Protein AF-A0A9J6RK80-F1 (afdb_monomer)

pLDDT: mean 86.05, std 10.26, range [53.22, 96.31]

Foldseek 3Di:
DEPVPDDPPDDPVCNVVVVVVVVVCVVQLHCPPYPPDDWQRWRQDPVVRAIWTDRVPDTHHPDPDDPDPDVDPPQVPPPVNDDPVCVVDPVNPPDDDDPVNDDDDDPVVCPDDDDDPVVDDDDDPVNCPDDDDDPVVDPCVVVVVVVVVVVQVVCVVVQQHADPNDTDRDPPDD

Structure (mmCIF, N/CA/C/O backbone):
data_AF-A0A9J6RK80-F1
#
_entry.id   AF-A0A9J6RK80-F1
#
loop_
_atom_site.group_PDB
_atom_site.id
_atom_site.type_symbol
_atom_site.label_atom_id
_atom_site.label_alt_id
_atom_site.label_comp_id
_atom_site.label_asym_id
_atom_site.label_entity_id
_atom_site.label_seq_id
_atom_site.pdbx_PDB_ins_code
_atom_site.Cartn_x
_atom_site.Cartn_y
_atom_site.Cartn_z
_atom_site.occupancy
_atom_site.B_iso_or_equiv
_atom_site.auth_seq_id
_atom_site.auth_comp_id
_atom_site.auth_asym_id
_atom_site.auth_atom_id
_atom_site.pdbx_PDB_model_num
ATOM 1 N N . MET A 1 1 ? -19.151 -5.299 53.764 1.00 88.56 1 MET A N 1
ATOM 2 C CA . MET 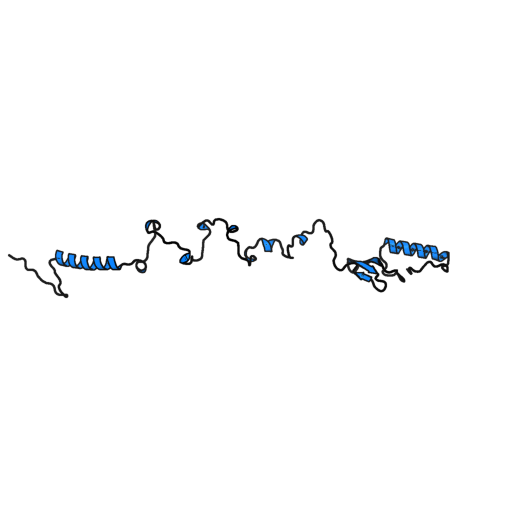A 1 1 ? -20.286 -5.492 54.694 1.00 88.56 1 MET A CA 1
ATOM 3 C C . MET A 1 1 ? -21.155 -6.653 54.228 1.00 88.56 1 MET A C 1
ATOM 5 O O . MET A 1 1 ? -21.031 -7.069 53.084 1.00 88.56 1 MET A O 1
ATOM 9 N N . ASP A 1 2 ? -22.006 -7.191 55.101 1.00 91.56 2 ASP A N 1
ATOM 10 C CA . ASP A 1 2 ? -22.959 -8.249 54.746 1.00 91.56 2 ASP A CA 1
ATOM 11 C C . ASP A 1 2 ? -24.222 -7.650 54.113 1.00 91.56 2 ASP A C 1
ATOM 13 O O . ASP A 1 2 ? -24.960 -6.917 54.770 1.00 91.56 2 ASP A O 1
ATOM 17 N N . TRP A 1 3 ? -24.476 -7.972 52.843 1.00 93.50 3 TRP A N 1
ATOM 18 C CA . TRP A 1 3 ? -25.601 -7.444 52.063 1.00 93.50 3 TRP A CA 1
ATOM 19 C C . TRP A 1 3 ? -26.962 -8.079 52.374 1.00 93.50 3 TRP A C 1
ATOM 21 O O . TRP A 1 3 ? -27.978 -7.631 51.842 1.00 93.50 3 TRP A O 1
ATOM 31 N N . SER A 1 4 ? -27.014 -9.059 53.283 1.00 92.56 4 SER A N 1
ATOM 32 C CA . SER A 1 4 ? -28.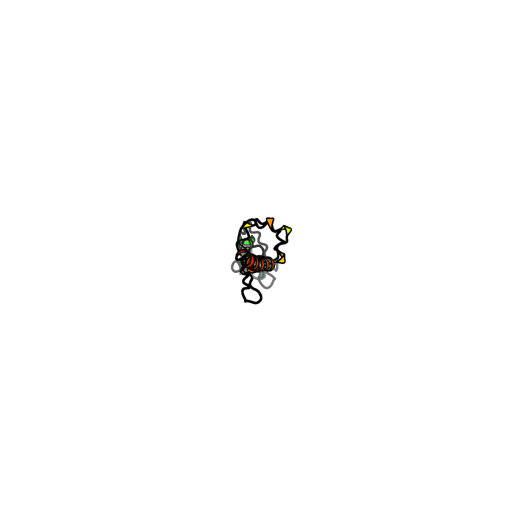265 -9.559 53.873 1.00 92.56 4 SER A CA 1
ATOM 33 C C . SER A 1 4 ? -28.760 -8.714 55.055 1.00 92.56 4 SER A C 1
ATOM 35 O O . SER A 1 4 ? -29.892 -8.883 55.517 1.00 92.56 4 SER A O 1
ATOM 37 N N . LEU A 1 5 ? -27.922 -7.792 55.542 1.00 92.50 5 LEU A N 1
ATOM 38 C CA . LEU A 1 5 ? -28.227 -6.885 56.640 1.00 92.50 5 LEU A CA 1
ATOM 39 C C . LEU A 1 5 ? -28.529 -5.461 56.134 1.00 92.50 5 LEU A C 1
ATOM 41 O O . LEU A 1 5 ? -28.017 -5.038 55.095 1.00 92.50 5 LEU A O 1
ATOM 45 N N . PRO A 1 6 ? -29.320 -4.675 56.887 1.00 92.44 6 PRO A N 1
ATOM 46 C CA . PRO A 1 6 ? -30.006 -5.037 58.131 1.00 92.44 6 PRO A CA 1
ATOM 47 C C . PRO A 1 6 ? -31.225 -5.954 57.914 1.00 92.44 6 PRO A C 1
ATOM 49 O O . PRO A 1 6 ? -31.967 -5.811 56.947 1.00 92.44 6 PRO A O 1
ATOM 52 N N . SER A 1 7 ? -31.456 -6.863 58.862 1.00 88.94 7 SER A N 1
ATOM 53 C CA . SER A 1 7 ? -32.623 -7.758 58.942 1.00 88.94 7 SER A CA 1
ATOM 54 C C . SER A 1 7 ? -33.648 -7.283 59.986 1.00 88.94 7 SER A C 1
ATOM 56 O O . SER A 1 7 ? -33.355 -6.410 60.804 1.00 88.94 7 SER A O 1
ATOM 58 N N . LEU A 1 8 ? -34.828 -7.919 60.040 1.00 88.25 8 LEU A N 1
ATOM 59 C CA . LEU A 1 8 ? -35.857 -7.646 61.064 1.00 88.25 8 LEU A CA 1
ATOM 60 C C . LEU A 1 8 ? -35.380 -7.888 62.509 1.00 88.25 8 LEU A C 1
ATOM 62 O O . LEU A 1 8 ? -35.988 -7.379 63.445 1.00 88.25 8 LEU A O 1
ATOM 66 N N . SER A 1 9 ? -34.302 -8.654 62.698 1.00 88.94 9 SER A N 1
ATOM 67 C CA . SER A 1 9 ? -33.688 -8.917 64.005 1.00 88.94 9 SER A CA 1
ATOM 68 C C . SER A 1 9 ? -32.483 -8.017 64.303 1.00 88.94 9 SER A C 1
ATOM 70 O O . SER A 1 9 ? -31.858 -8.162 65.352 1.00 88.94 9 SER A O 1
ATOM 72 N N . SER A 1 10 ? -32.108 -7.117 63.389 1.00 87.81 10 SER A N 1
ATOM 73 C CA . SER A 1 10 ? -30.980 -6.208 63.597 1.00 87.81 10 SER A CA 1
ATOM 74 C C . SER A 1 10 ? -31.327 -5.162 64.651 1.00 87.81 10 SER A C 1
ATOM 76 O O . SER A 1 10 ? -32.342 -4.475 64.549 1.00 87.81 10 SER A O 1
ATOM 78 N N . ALA A 1 11 ? -30.469 -5.015 65.662 1.00 89.12 11 ALA A N 1
ATOM 79 C CA . ALA A 1 11 ? -30.638 -3.976 66.669 1.00 89.12 11 ALA A CA 1
ATOM 80 C C . ALA A 1 11 ? -30.671 -2.592 66.003 1.00 89.12 11 ALA A C 1
ATOM 82 O O . ALA A 1 11 ? -29.837 -2.293 65.146 1.00 89.12 11 ALA A O 1
ATOM 83 N N . TYR A 1 12 ? -31.592 -1.727 66.435 1.00 83.19 12 TYR A N 1
ATOM 84 C CA . TYR A 1 12 ? -31.736 -0.376 65.880 1.00 83.19 12 TYR A CA 1
ATOM 85 C C . TYR A 1 12 ? -30.421 0.423 65.920 1.00 83.19 12 TYR A C 1
ATOM 87 O O . TYR A 1 12 ? -30.097 1.129 64.968 1.00 83.19 12 TYR A O 1
ATOM 95 N N . ALA A 1 13 ? -29.623 0.245 66.980 1.00 80.94 13 ALA A N 1
ATOM 96 C CA . ALA A 1 13 ? -28.305 0.865 67.117 1.00 80.94 13 ALA A CA 1
ATOM 97 C C . ALA A 1 13 ? -27.341 0.501 65.969 1.00 80.94 13 ALA A C 1
ATOM 99 O O . ALA A 1 13 ? -26.581 1.353 65.527 1.00 80.94 13 ALA A O 1
ATOM 100 N N . ASN A 1 14 ? -27.431 -0.721 65.435 1.00 87.56 14 ASN A N 1
ATOM 101 C CA . ASN A 1 14 ? -26.566 -1.203 64.356 1.00 87.56 14 ASN A CA 1
ATOM 102 C C . ASN A 1 14 ? -27.131 -0.870 62.967 1.00 87.56 14 ASN A C 1
ATOM 104 O O . ASN A 1 14 ? -26.382 -0.830 61.995 1.00 87.56 14 ASN A O 1
ATOM 108 N N . PHE A 1 15 ? -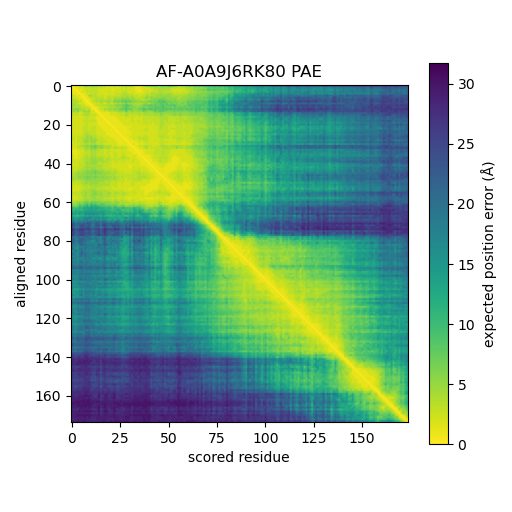28.444 -0.630 62.849 1.00 88.88 15 PHE A N 1
ATOM 109 C CA . PHE A 1 15 ? -29.105 -0.347 61.569 1.00 88.88 15 PHE A CA 1
ATOM 110 C C . PHE A 1 15 ? -28.473 0.851 60.852 1.00 88.88 15 PHE A C 1
ATOM 112 O O . PHE A 1 15 ? -28.219 0.795 59.650 1.00 88.88 15 PHE A O 1
ATOM 119 N N . LYS A 1 16 ? -28.191 1.926 61.599 1.00 88.19 16 LYS A N 1
ATOM 120 C CA . LYS A 1 16 ? -27.582 3.144 61.055 1.00 88.19 16 LYS A CA 1
ATOM 121 C C . LYS A 1 16 ? -26.189 2.874 60.486 1.00 88.19 16 LYS A C 1
ATOM 123 O O . LYS A 1 16 ? -25.894 3.317 59.378 1.00 88.19 16 LYS A O 1
ATOM 128 N N . ASP A 1 17 ? -25.364 2.137 61.221 1.00 91.62 17 ASP A N 1
ATOM 129 C CA . ASP A 1 17 ? -23.987 1.842 60.821 1.00 91.62 17 ASP A CA 1
ATOM 130 C C . ASP A 1 17 ? -23.945 0.886 59.621 1.00 91.62 17 ASP A C 1
ATOM 132 O O . ASP A 1 17 ? -23.160 1.081 58.691 1.00 91.62 17 ASP A O 1
ATOM 136 N N . LEU A 1 18 ? -24.850 -0.098 59.588 1.00 93.06 18 LEU A N 1
ATOM 137 C CA . LEU A 1 18 ? -25.026 -1.010 58.454 1.00 93.06 18 LEU A CA 1
ATOM 138 C C . LEU A 1 18 ? -25.452 -0.260 57.188 1.00 93.06 18 LEU A C 1
ATOM 140 O O . LEU A 1 18 ? -24.856 -0.448 56.130 1.00 93.06 18 LEU A O 1
ATOM 144 N N . PHE A 1 19 ? -26.442 0.631 57.297 1.00 91.12 19 PHE A N 1
ATOM 145 C CA . PHE A 1 19 ? -26.890 1.438 56.162 1.00 91.12 19 PHE A CA 1
ATOM 146 C C . PHE A 1 19 ? -25.772 2.359 55.662 1.00 91.12 19 PHE A C 1
ATOM 148 O O . PHE A 1 19 ? -25.503 2.411 54.464 1.00 91.12 19 PHE A O 1
ATOM 155 N N . LYS A 1 20 ? -25.054 3.016 56.582 1.00 91.69 20 LYS A N 1
ATOM 156 C CA . LYS A 1 20 ? -23.925 3.880 56.233 1.00 91.69 20 LYS A CA 1
ATOM 157 C C . LYS A 1 20 ? -22.807 3.116 55.519 1.00 91.69 20 LYS A C 1
ATOM 159 O O . LYS A 1 20 ? -22.280 3.609 54.526 1.00 91.69 20 LYS A O 1
ATOM 164 N N . SER A 1 21 ? -22.480 1.912 55.986 1.00 92.00 21 SER A N 1
ATOM 165 C CA . SER A 1 21 ? -21.480 1.047 55.346 1.00 92.00 21 SER A CA 1
ATOM 166 C C . SER A 1 21 ? -21.892 0.671 53.921 1.00 92.00 21 SER A C 1
ATOM 168 O O . SER A 1 21 ? -21.064 0.702 53.011 1.00 92.00 21 SER A O 1
ATOM 170 N N . ARG A 1 22 ? -23.181 0.375 53.708 1.00 92.81 22 ARG A N 1
ATOM 171 C CA . ARG A 1 22 ? -23.724 0.052 52.383 1.00 92.81 22 ARG A CA 1
ATOM 172 C C . ARG A 1 22 ? -23.588 1.216 51.411 1.00 92.81 22 ARG A C 1
ATOM 174 O O . ARG A 1 22 ? -23.138 1.027 50.284 1.00 92.81 22 ARG A O 1
ATOM 181 N N . ASP A 1 23 ? -23.948 2.415 51.861 1.00 94.56 23 ASP A N 1
ATOM 182 C CA . ASP A 1 23 ? -23.835 3.633 51.058 1.00 94.56 23 ASP A CA 1
ATOM 183 C C . ASP A 1 23 ? -22.376 3.925 50.679 1.00 94.56 23 ASP A C 1
ATOM 185 O O . ASP A 1 23 ? -22.094 4.387 49.573 1.00 94.56 23 ASP A O 1
ATOM 189 N N . GLU A 1 24 ? -21.430 3.637 51.576 1.00 94.12 24 GLU A N 1
ATOM 190 C CA . GLU A 1 24 ? -20.002 3.795 51.298 1.00 94.12 24 GLU A CA 1
ATOM 191 C C . GLU A 1 24 ? -19.480 2.8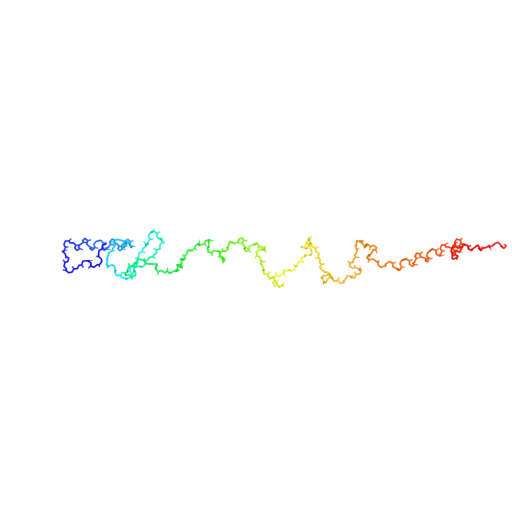10 50.247 1.00 94.12 24 GLU A C 1
ATOM 193 O O . GLU A 1 24 ? -18.682 3.213 49.398 1.00 94.12 24 GLU A O 1
ATOM 198 N N . GLU A 1 25 ? -19.909 1.546 50.275 1.00 94.31 25 GLU A N 1
ATOM 199 C CA . GLU A 1 25 ? -19.538 0.553 49.254 1.00 94.31 25 GLU A CA 1
ATOM 200 C C . GLU A 1 25 ? -20.127 0.909 47.886 1.00 94.31 25 GLU A C 1
ATOM 202 O O . GLU A 1 25 ? -19.403 0.923 46.889 1.00 94.31 25 GLU A O 1
ATOM 207 N N . LEU A 1 26 ? -21.408 1.297 47.848 1.00 92.69 26 LEU A N 1
ATOM 208 C CA . LEU A 1 26 ? -22.074 1.770 46.631 1.00 92.69 26 LEU A CA 1
ATOM 209 C C . LEU A 1 26 ? -21.373 2.992 46.037 1.00 92.69 26 LEU A C 1
ATOM 211 O O . LEU A 1 26 ? -21.105 3.026 44.839 1.00 92.69 26 LEU A O 1
ATOM 215 N N . GLY A 1 27 ? -21.039 3.981 46.871 1.00 93.50 27 GLY A N 1
ATOM 216 C CA . GLY A 1 27 ? -20.363 5.199 46.426 1.00 93.50 27 GLY A CA 1
ATOM 217 C C . GLY A 1 27 ? -18.950 4.948 45.896 1.00 93.50 27 GLY A C 1
ATOM 218 O O . GLY A 1 27 ? -18.493 5.657 45.001 1.00 93.50 27 GLY A O 1
ATOM 219 N N . LYS A 1 28 ? -18.255 3.933 46.421 1.00 91.56 28 LYS A N 1
ATOM 220 C CA . LYS A 1 28 ? -16.933 3.518 45.928 1.00 91.56 28 LYS A CA 1
ATOM 221 C C . LYS A 1 28 ? -17.018 2.612 44.699 1.00 91.56 28 LYS A C 1
ATOM 223 O O . LYS A 1 28 ? -16.012 2.498 44.000 1.00 91.56 28 LYS A O 1
ATOM 228 N N . MET A 1 29 ? -18.174 1.981 44.461 1.00 93.69 29 MET A N 1
ATOM 229 C CA . MET A 1 29 ? -18.337 0.853 43.536 1.00 93.69 29 MET A CA 1
ATOM 230 C C . MET A 1 29 ? -17.248 -0.211 43.759 1.00 93.69 29 MET A C 1
ATOM 232 O O . MET A 1 29 ? -16.616 -0.694 42.817 1.00 93.69 29 MET A O 1
ATOM 236 N N . ASP A 1 30 ? -16.983 -0.504 45.034 1.00 92.12 30 ASP A N 1
ATOM 237 C CA . ASP A 1 30 ? -15.949 -1.429 45.495 1.00 92.12 30 ASP A CA 1
ATOM 238 C C . ASP A 1 30 ? -16.551 -2.330 46.570 1.00 92.12 30 ASP A C 1
ATOM 240 O O . ASP A 1 30 ? -16.847 -1.887 47.682 1.00 92.12 30 ASP A O 1
ATOM 244 N N . PHE A 1 31 ? -16.738 -3.595 46.209 1.00 94.38 31 PHE A N 1
ATOM 245 C CA . PHE A 1 31 ? -17.395 -4.600 47.036 1.00 94.38 31 PHE A CA 1
ATOM 246 C C . PHE A 1 31 ? -16.416 -5.720 47.423 1.00 94.38 31 PHE A C 1
ATOM 248 O O . PHE A 1 31 ? -16.830 -6.810 47.808 1.00 94.38 31 PHE A O 1
ATOM 255 N N . THR A 1 32 ? -15.103 -5.461 47.360 1.00 86.75 32 THR A N 1
ATOM 256 C CA . THR A 1 32 ? -14.046 -6.462 47.600 1.00 86.75 32 THR A CA 1
ATOM 257 C C . THR A 1 32 ? -14.145 -7.130 48.982 1.00 86.75 32 THR A C 1
ATOM 259 O O . THR A 1 32 ? -13.783 -8.293 49.137 1.00 86.75 32 THR A O 1
ATOM 262 N N . GLY A 1 33 ? -14.640 -6.410 49.995 1.00 86.88 33 GLY A N 1
ATOM 263 C CA . GLY A 1 33 ? -14.853 -6.915 51.361 1.00 86.88 33 GLY A CA 1
ATOM 264 C C . GLY A 1 33 ? -16.317 -7.203 51.711 1.00 86.88 33 GLY A C 1
ATOM 265 O O . GLY A 1 33 ? -16.660 -7.306 52.893 1.00 86.88 33 GLY A O 1
ATOM 266 N N . ALA A 1 34 ? -17.205 -7.245 50.720 1.00 93.06 34 ALA A N 1
ATOM 267 C CA . ALA A 1 34 ? -18.619 -7.512 50.928 1.00 93.06 34 ALA A CA 1
ATOM 268 C C . ALA A 1 34 ? -18.925 -9.016 50.905 1.00 93.06 34 ALA A C 1
ATOM 270 O O . ALA A 1 34 ? -18.268 -9.799 50.222 1.00 93.06 34 ALA A O 1
ATOM 271 N N . THR A 1 35 ? -19.938 -9.422 51.666 1.00 94.38 35 THR A N 1
ATOM 272 C CA . THR A 1 35 ? -20.437 -10.801 51.724 1.00 94.38 35 THR A CA 1
ATOM 273 C C . THR A 1 35 ? -21.924 -10.827 51.396 1.00 94.38 35 THR A C 1
ATOM 275 O O . THR A 1 35 ? -22.608 -9.809 51.512 1.00 94.38 35 THR A O 1
ATOM 278 N N . ASN A 1 36 ? -22.430 -11.994 50.981 1.00 94.38 36 ASN A N 1
ATOM 279 C CA . ASN A 1 36 ? -23.837 -12.196 50.608 1.00 94.38 36 ASN A CA 1
ATOM 280 C C . ASN A 1 36 ? -24.333 -11.229 49.516 1.00 94.38 36 ASN A C 1
ATOM 282 O O . ASN A 1 36 ? -25.491 -10.815 49.514 1.00 94.38 36 ASN A O 1
ATOM 286 N N . LEU A 1 37 ? -23.443 -10.866 48.589 1.00 95.25 37 LEU A N 1
ATOM 287 C CA . LEU A 1 37 ? -23.766 -10.043 47.429 1.00 95.25 37 LEU A CA 1
ATOM 288 C C . LEU A 1 37 ? -24.739 -10.789 46.501 1.00 95.25 37 LEU A C 1
ATOM 290 O O . LEU A 1 37 ? -24.451 -11.926 46.104 1.00 95.25 37 LEU A O 1
ATOM 294 N N . PRO A 1 38 ? -25.856 -10.162 46.103 1.00 94.44 38 PRO A N 1
ATOM 295 C CA . PRO A 1 38 ? -26.661 -10.646 44.988 1.00 94.44 38 PRO A CA 1
ATOM 296 C C . PRO A 1 38 ? -25.837 -10.704 43.694 1.00 94.44 38 PRO A C 1
ATOM 298 O O . PRO A 1 38 ? -24.959 -9.869 43.472 1.00 94.44 38 PRO A O 1
ATOM 301 N N . ALA A 1 39 ? -26.128 -11.671 42.822 1.00 94.94 39 ALA A N 1
ATOM 302 C CA . ALA A 1 39 ? -25.544 -11.702 41.480 1.00 94.94 39 ALA A CA 1
ATOM 303 C C . ALA A 1 39 ? -25.898 -10.421 40.696 1.00 94.94 39 ALA A C 1
ATOM 305 O O . ALA A 1 39 ? -26.972 -9.849 40.900 1.00 94.94 39 ALA A O 1
ATOM 306 N N . GLY A 1 40 ? -24.999 -9.974 39.816 1.00 93.69 40 GLY A N 1
ATOM 307 C CA . GLY A 1 40 ? -25.187 -8.766 39.001 1.00 93.69 40 GLY A CA 1
ATOM 308 C C . GLY A 1 40 ? -24.557 -7.493 39.558 1.00 93.69 40 GLY A C 1
ATOM 309 O O . GLY A 1 40 ? -24.643 -6.435 38.938 1.00 93.69 40 GLY A O 1
ATOM 310 N N . PHE A 1 41 ? -23.919 -7.558 40.726 1.00 94.62 41 PHE A N 1
ATOM 311 C CA . PHE A 1 41 ? -23.170 -6.417 41.246 1.00 94.62 41 PHE A CA 1
ATOM 312 C C . PHE A 1 41 ? -21.969 -6.130 40.354 1.00 94.62 41 PHE A C 1
ATOM 314 O O . PHE A 1 41 ? -21.253 -7.051 39.981 1.00 94.62 41 PHE A O 1
ATOM 321 N N . ILE A 1 42 ? -21.733 -4.854 40.050 1.00 94.75 42 ILE A N 1
ATOM 322 C CA . ILE A 1 42 ? -20.624 -4.413 39.202 1.00 94.75 42 ILE A CA 1
ATOM 323 C C . ILE A 1 42 ? -19.639 -3.615 40.048 1.00 94.75 42 ILE A C 1
ATOM 325 O O . ILE A 1 42 ? -20.032 -2.656 40.712 1.00 94.75 42 ILE A O 1
ATOM 329 N N . GLN A 1 43 ? -18.357 -3.967 39.983 1.00 94.94 43 GLN A N 1
ATOM 330 C CA . GLN A 1 43 ? -17.282 -3.222 40.639 1.00 94.94 43 GLN A CA 1
ATOM 331 C C . GLN A 1 43 ? -16.192 -2.822 39.653 1.00 94.94 43 GLN A C 1
ATOM 333 O O . GLN A 1 43 ? -15.959 -3.503 38.652 1.00 94.94 43 GLN A O 1
ATOM 338 N N . TYR A 1 44 ? -15.470 -1.745 39.962 1.00 91.75 44 TYR A N 1
ATOM 339 C CA . TYR A 1 44 ? -14.222 -1.460 39.263 1.00 91.75 44 TYR A CA 1
ATOM 340 C C . TYR A 1 44 ? -13.069 -2.172 39.966 1.00 91.75 44 TYR A C 1
ATOM 342 O O . TYR A 1 44 ? -12.607 -1.745 41.028 1.00 91.75 44 TYR A O 1
ATOM 350 N N . ASN A 1 45 ? -12.552 -3.238 39.357 1.00 90.00 45 ASN A N 1
ATOM 351 C CA . ASN A 1 45 ? -11.373 -3.911 39.872 1.00 90.00 45 ASN A CA 1
ATOM 352 C C . ASN A 1 45 ? -10.127 -3.067 39.578 1.00 90.00 45 ASN A C 1
ATOM 354 O O . ASN A 1 45 ? -9.614 -3.018 38.456 1.00 90.00 45 ASN A O 1
ATOM 358 N N . ARG A 1 46 ? -9.602 -2.411 40.617 1.00 87.12 46 ARG A N 1
ATOM 359 C CA . ARG A 1 46 ? -8.410 -1.554 40.516 1.00 87.12 46 ARG A CA 1
ATOM 360 C C . ARG A 1 46 ? -7.124 -2.320 40.219 1.00 87.12 46 ARG A C 1
ATOM 362 O O . ARG A 1 46 ? -6.174 -1.683 39.764 1.00 87.12 46 ARG A O 1
ATOM 369 N N . THR A 1 47 ? -7.074 -3.622 40.474 1.00 87.62 47 THR A N 1
ATOM 370 C CA . THR A 1 47 ? -5.923 -4.475 40.153 1.00 87.62 47 THR A CA 1
ATOM 371 C C . THR A 1 47 ? -5.928 -4.812 38.667 1.00 87.62 47 THR A C 1
ATOM 373 O O . THR A 1 47 ? -4.958 -4.528 37.973 1.00 87.62 47 THR A O 1
ATOM 376 N N . ASN A 1 48 ? -7.059 -5.306 38.162 1.00 84.81 48 ASN A N 1
ATOM 377 C CA . ASN A 1 48 ? -7.221 -5.738 36.771 1.00 84.81 48 ASN A CA 1
ATOM 378 C C . ASN A 1 48 ? -7.569 -4.590 35.806 1.00 84.81 48 ASN A C 1
ATOM 380 O O . ASN A 1 48 ? -7.648 -4.800 34.600 1.00 84.81 48 ASN A O 1
ATOM 384 N N . LYS A 1 49 ? -7.780 -3.375 36.334 1.00 86.44 49 LYS A N 1
ATOM 385 C CA . LYS A 1 49 ? -8.130 -2.149 35.591 1.00 86.44 49 LYS A CA 1
ATOM 386 C C . LYS A 1 49 ? -9.364 -2.302 34.702 1.00 86.44 49 LYS A C 1
ATOM 388 O O . LYS A 1 49 ? -9.455 -1.671 33.651 1.00 86.44 49 LYS A O 1
ATOM 393 N N . ARG A 1 50 ? -10.331 -3.098 35.151 1.00 87.88 50 ARG A N 1
ATOM 394 C CA . ARG A 1 50 ? -11.545 -3.425 34.400 1.00 87.88 50 ARG A CA 1
ATOM 395 C C . ARG A 1 50 ? -12.767 -3.426 35.304 1.00 87.88 50 ARG A C 1
ATOM 397 O O . ARG A 1 50 ? -12.652 -3.576 36.520 1.00 87.88 50 ARG A O 1
ATOM 404 N N . TRP A 1 51 ? -13.926 -3.282 34.683 1.00 91.44 51 TRP A N 1
ATOM 405 C CA . TRP A 1 51 ? -15.194 -3.566 35.335 1.00 91.44 51 TRP A CA 1
ATOM 406 C C . TRP A 1 51 ? -15.395 -5.083 35.419 1.00 91.44 51 TRP A C 1
ATOM 408 O O . TRP A 1 51 ? -15.096 -5.805 34.467 1.00 91.44 51 TRP A O 1
ATOM 418 N N . GLU A 1 52 ? -15.862 -5.551 36.570 1.00 93.19 52 GLU A N 1
ATOM 419 C CA . GLU A 1 52 ? -16.157 -6.958 36.849 1.00 93.19 52 GLU A CA 1
ATOM 420 C C . GLU A 1 52 ? -17.574 -7.090 37.395 1.00 93.19 52 GLU A C 1
ATOM 422 O O . GLU A 1 52 ? -18.064 -6.181 38.070 1.00 93.19 52 GLU A O 1
ATOM 427 N N . GLU A 1 53 ? -18.203 -8.231 37.132 1.00 94.38 53 GLU A N 1
ATOM 428 C CA . GLU A 1 53 ? -19.519 -8.592 37.648 1.00 94.38 53 GLU A CA 1
ATOM 429 C C . GLU A 1 53 ? -19.393 -9.719 38.677 1.00 94.38 53 GLU A C 1
ATOM 431 O O . GLU A 1 53 ? -18.653 -10.688 38.487 1.00 94.38 53 GLU A O 1
ATOM 436 N N . TRP A 1 54 ? -20.129 -9.613 39.778 1.00 96.06 54 TRP A N 1
ATOM 437 C CA . TRP A 1 54 ? -20.302 -10.709 40.717 1.00 96.06 54 TRP A CA 1
ATOM 438 C C . TRP A 1 54 ? -21.292 -11.717 40.137 1.00 96.06 54 TRP A C 1
ATOM 440 O O . TRP A 1 54 ? -22.495 -11.459 40.075 1.00 96.06 54 TRP A O 1
ATOM 450 N N . ASN A 1 55 ? -20.808 -12.902 39.771 1.00 93.69 55 ASN A N 1
ATOM 451 C CA . ASN A 1 55 ? -21.645 -13.954 39.185 1.00 93.69 55 ASN A CA 1
ATOM 452 C C . ASN A 1 55 ? -22.437 -14.776 40.227 1.00 93.69 55 ASN A C 1
ATOM 454 O O . ASN A 1 55 ? -23.049 -15.786 39.888 1.00 93.69 55 ASN A O 1
ATOM 458 N N . GLY A 1 56 ? -22.383 -14.386 41.505 1.00 94.31 56 GLY A N 1
ATOM 459 C CA . GLY A 1 56 ? -22.953 -15.126 42.637 1.00 94.31 56 GLY A CA 1
ATOM 460 C C . GLY A 1 56 ? -21.925 -15.923 43.448 1.00 94.31 56 GLY A C 1
ATOM 461 O O . GLY A 1 56 ? -22.192 -16.251 44.601 1.00 94.31 56 GLY A O 1
ATOM 462 N N . THR A 1 57 ? -20.748 -16.208 42.883 1.00 93.12 57 THR A N 1
ATOM 463 C CA . THR A 1 57 ? -19.689 -17.006 43.537 1.00 93.12 57 THR A CA 1
ATOM 464 C C . THR A 1 57 ? -18.299 -16.384 43.447 1.00 93.12 57 THR A C 1
ATOM 466 O O . THR A 1 57 ? -17.477 -16.594 44.338 1.00 93.12 57 THR A O 1
ATOM 469 N N . ALA A 1 58 ? -18.030 -15.619 42.392 1.00 93.88 58 ALA A N 1
ATOM 470 C CA . ALA A 1 58 ? -16.774 -14.928 42.168 1.00 93.88 58 ALA A CA 1
ATOM 471 C C . ALA A 1 58 ? -16.993 -13.668 41.320 1.00 93.88 58 ALA A C 1
ATOM 473 O O . ALA A 1 58 ? -17.988 -13.538 40.602 1.00 93.88 58 ALA A O 1
ATOM 474 N N . TRP A 1 59 ? -16.018 -12.764 41.377 1.00 94.62 59 TRP A N 1
ATOM 475 C CA . TRP A 1 59 ? -15.903 -11.662 40.430 1.00 94.62 59 TRP A CA 1
ATOM 476 C C . TRP A 1 59 ? -15.379 -12.192 39.097 1.00 94.62 59 TRP A C 1
ATOM 478 O O . TRP A 1 59 ? -14.316 -12.814 39.047 1.00 94.62 59 TRP A O 1
ATOM 488 N N . ALA A 1 60 ? -16.133 -11.956 38.030 1.00 92.81 60 ALA A N 1
ATOM 489 C CA . ALA A 1 60 ? -15.801 -12.340 36.666 1.00 92.81 60 ALA A CA 1
ATOM 490 C C . ALA A 1 60 ? -15.709 -11.101 35.765 1.00 92.81 60 ALA A C 1
ATOM 492 O O . ALA A 1 60 ? -16.162 -10.014 36.124 1.00 92.81 60 ALA A O 1
ATOM 493 N N . GLU A 1 61 ? -15.091 -11.253 34.596 1.00 91.44 61 GLU A N 1
ATOM 494 C CA . GLU A 1 61 ? -15.039 -10.187 33.592 1.00 91.44 61 GLU A CA 1
ATOM 495 C C . GLU A 1 61 ? -16.460 -9.824 33.149 1.00 91.44 61 GLU A C 1
ATOM 497 O O . GLU A 1 61 ? -17.242 -10.718 32.835 1.00 91.44 61 GLU A O 1
ATOM 502 N N . LEU A 1 62 ? -16.787 -8.524 33.151 1.00 89.25 62 LEU A N 1
ATOM 503 C CA . LEU A 1 62 ? -18.122 -8.040 32.773 1.00 89.25 62 LEU A CA 1
ATOM 504 C C . LEU A 1 62 ? -18.458 -8.398 31.317 1.00 89.25 62 LEU A C 1
ATOM 506 O O . LEU A 1 62 ? -19.592 -8.731 31.012 1.00 89.25 62 LEU A O 1
ATOM 510 N N . GLU A 1 63 ? -17.463 -8.332 30.431 1.00 81.50 63 GLU A N 1
ATOM 511 C CA . GLU A 1 63 ? -17.560 -8.720 29.025 1.00 81.50 63 GLU A CA 1
ATOM 512 C C . GLU A 1 63 ? -16.196 -9.234 28.544 1.00 81.50 63 GLU A C 1
ATOM 514 O O . GLU A 1 63 ? -15.153 -8.790 29.030 1.00 81.50 63 GLU A O 1
ATOM 519 N N . ALA A 1 64 ? -16.193 -10.139 27.561 1.00 73.25 64 ALA A N 1
ATOM 520 C CA . ALA A 1 64 ? -14.962 -10.688 26.977 1.00 73.25 64 ALA A CA 1
ATOM 521 C C . ALA A 1 64 ? -14.246 -9.701 26.029 1.00 73.25 64 ALA A C 1
ATOM 523 O O . ALA A 1 64 ? -13.054 -9.849 25.756 1.00 73.25 64 ALA A O 1
ATOM 524 N N . GLU A 1 65 ? -14.964 -8.693 25.521 1.00 73.25 65 GLU A N 1
ATOM 525 C CA . GLU A 1 65 ? -14.436 -7.694 24.593 1.00 73.25 65 GLU A CA 1
ATOM 526 C C . GLU A 1 65 ? -14.905 -6.286 24.978 1.00 73.25 65 GLU A C 1
ATOM 528 O O . GLU A 1 65 ? -16.098 -6.005 25.089 1.00 73.25 65 GLU A O 1
ATOM 533 N N . PHE A 1 66 ? -13.953 -5.369 25.163 1.00 70.81 66 PHE A N 1
ATOM 534 C CA . PHE A 1 66 ? -14.240 -3.982 25.521 1.00 70.81 66 PHE A CA 1
ATOM 535 C C . PHE A 1 66 ? -14.041 -3.064 24.314 1.00 70.81 66 PHE A C 1
ATOM 537 O O . PHE A 1 66 ? -12.920 -2.665 23.993 1.00 70.81 66 PHE A O 1
ATOM 544 N N . ALA A 1 67 ? -15.138 -2.648 23.681 1.00 61.69 67 ALA A N 1
ATOM 545 C CA . ALA A 1 67 ? -15.114 -1.588 22.676 1.00 61.69 67 ALA A CA 1
ATOM 546 C C . ALA A 1 67 ? -14.971 -0.205 23.346 1.00 61.69 67 ALA A C 1
ATOM 548 O O . ALA A 1 67 ? -15.928 0.568 23.448 1.00 61.6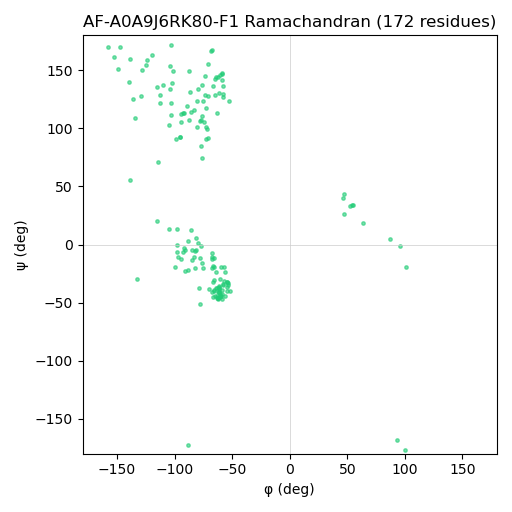9 67 ALA A O 1
ATOM 549 N N . ILE A 1 68 ? -13.771 0.124 23.834 1.00 70.94 68 ILE A N 1
ATOM 550 C CA . ILE A 1 68 ? -13.496 1.435 24.436 1.00 70.94 68 ILE A CA 1
ATOM 551 C C . ILE A 1 68 ? -13.341 2.465 23.317 1.00 70.94 68 ILE A C 1
ATOM 553 O O . ILE A 1 68 ? -12.327 2.513 22.619 1.00 70.94 68 ILE A O 1
ATOM 557 N N . LYS A 1 69 ? -14.341 3.334 23.160 1.00 62.72 69 LYS A N 1
ATOM 558 C CA . LYS A 1 69 ? -14.252 4.487 22.258 1.00 62.72 69 LYS A CA 1
ATOM 559 C C . LYS A 1 69 ? -13.279 5.518 22.834 1.00 62.72 69 LYS A C 1
ATOM 561 O O . LYS A 1 69 ? -13.670 6.391 23.602 1.00 62.72 69 LYS A O 1
ATOM 566 N N . VAL A 1 70 ? -12.006 5.424 22.460 1.00 69.12 70 VAL A N 1
ATOM 567 C CA . VAL A 1 70 ? -10.995 6.443 22.771 1.00 69.12 70 VAL A CA 1
ATOM 568 C C . VAL A 1 70 ? -10.956 7.438 21.613 1.00 69.12 70 VAL A C 1
ATOM 570 O O . VAL A 1 70 ? -10.562 7.085 20.507 1.00 69.12 70 VAL A O 1
ATOM 573 N N . ALA A 1 71 ? -11.373 8.682 21.865 1.00 55.06 71 ALA A N 1
ATOM 574 C CA . ALA A 1 71 ? -11.575 9.709 20.836 1.00 55.06 71 ALA A CA 1
ATOM 575 C C . ALA A 1 71 ? -10.340 10.002 19.954 1.00 55.06 71 ALA A C 1
ATOM 577 O O . ALA A 1 71 ? -10.517 10.450 18.831 1.00 55.06 71 ALA A O 1
ATOM 578 N N . ASN A 1 72 ? -9.121 9.714 20.433 1.00 55.94 72 ASN A N 1
ATOM 579 C CA . ASN A 1 72 ? -7.852 9.943 19.729 1.00 55.94 72 ASN A CA 1
ATOM 580 C C . ASN A 1 72 ? -6.874 8.770 19.909 1.00 55.94 72 ASN A C 1
ATOM 582 O O . ASN A 1 72 ? -5.752 8.939 20.393 1.00 55.94 72 ASN A O 1
ATOM 586 N N . ALA A 1 73 ? -7.278 7.554 19.562 1.00 59.75 73 ALA A N 1
ATOM 587 C CA . ALA A 1 73 ? -6.328 6.454 19.501 1.00 59.75 73 ALA A CA 1
ATOM 588 C C . ALA A 1 73 ? -5.420 6.622 18.266 1.00 59.75 73 ALA A C 1
ATOM 590 O O . ALA A 1 73 ? -5.715 6.117 17.192 1.00 59.75 73 ALA A O 1
ATOM 591 N N . VAL A 1 74 ? -4.276 7.296 18.417 1.00 56.09 74 VAL A N 1
ATOM 592 C CA . VAL A 1 74 ? -3.186 7.303 17.411 1.00 56.09 74 VAL A CA 1
ATOM 593 C C . VAL A 1 74 ? -2.701 5.871 17.105 1.00 56.09 74 VAL A C 1
ATOM 595 O O . VAL A 1 74 ? -2.145 5.596 16.050 1.00 56.09 74 VAL A O 1
ATOM 598 N N . THR A 1 75 ? -2.977 4.915 17.994 1.00 53.22 75 THR A N 1
ATOM 599 C CA . THR A 1 75 ? -2.775 3.473 17.791 1.00 53.22 75 THR A CA 1
ATOM 600 C C . THR A 1 75 ? -3.979 2.725 17.203 1.00 53.22 75 THR A C 1
ATOM 602 O O . THR A 1 75 ? -3.829 1.550 16.880 1.00 53.22 75 THR A O 1
ATOM 605 N N . ALA A 1 76 ? -5.136 3.371 17.010 1.00 55.22 76 ALA A N 1
ATOM 606 C CA . ALA A 1 76 ? -6.248 2.835 16.214 1.00 55.22 76 ALA A CA 1
ATOM 607 C C . ALA A 1 76 ? -6.057 3.052 14.700 1.00 55.22 76 ALA A C 1
ATOM 609 O O . ALA A 1 76 ? -6.835 2.524 13.914 1.00 55.22 76 ALA A O 1
ATOM 610 N N . ASP A 1 77 ? -4.998 3.761 14.290 1.00 62.44 77 ASP A N 1
ATOM 611 C CA . ASP A 1 77 ? -4.574 3.892 12.884 1.00 62.44 77 ASP A CA 1
ATOM 612 C C . ASP A 1 77 ? -3.778 2.671 12.383 1.00 62.44 77 ASP A C 1
ATOM 614 O O . ASP A 1 77 ? -3.320 2.604 11.243 1.00 62.44 77 ASP A O 1
ATOM 618 N N . LYS A 1 78 ? -3.599 1.654 13.236 1.00 63.31 78 LYS A N 1
ATOM 619 C CA . LYS A 1 78 ? -3.042 0.383 12.792 1.00 63.31 78 LYS A CA 1
ATOM 620 C C . LYS A 1 78 ? -4.107 -0.408 12.045 1.00 63.31 78 LYS A C 1
ATOM 622 O O . LYS A 1 78 ? -4.751 -1.288 12.620 1.00 63.31 78 LYS A O 1
ATOM 627 N N . LEU A 1 79 ? -4.258 -0.140 10.750 1.00 71.06 79 LEU A N 1
ATOM 628 C CA . LEU A 1 79 ? -4.908 -1.098 9.860 1.00 71.06 79 LEU A CA 1
ATOM 629 C C . LEU A 1 79 ? -4.190 -2.445 10.042 1.00 71.06 79 LEU A C 1
ATOM 631 O O . LEU A 1 79 ? -2.965 -2.521 9.982 1.00 71.06 79 LEU A O 1
ATOM 635 N N . ASN A 1 80 ? -4.941 -3.490 10.389 1.00 77.69 80 ASN A N 1
ATOM 636 C CA . ASN A 1 80 ? -4.424 -4.844 10.619 1.00 77.69 80 ASN A CA 1
ATOM 637 C C . ASN A 1 80 ? -3.159 -4.920 11.502 1.00 77.69 80 ASN A C 1
ATOM 639 O O . ASN A 1 80 ? -2.256 -5.712 11.232 1.00 77.69 80 ASN A O 1
ATOM 643 N N . ASN A 1 81 ? -3.087 -4.108 12.562 1.00 78.56 81 ASN A N 1
ATOM 644 C CA . ASN A 1 81 ? -1.970 -4.098 13.516 1.00 78.56 81 ASN A CA 1
ATOM 645 C C . ASN A 1 81 ? -0.598 -3.679 12.925 1.00 78.56 81 ASN A C 1
ATOM 647 O O . ASN A 1 81 ? 0.437 -3.930 13.544 1.00 78.56 81 ASN A O 1
ATOM 651 N N . GLN A 1 82 ? -0.565 -3.012 11.766 1.00 84.06 82 GLN A N 1
ATOM 652 C CA . GLN A 1 82 ? 0.668 -2.505 11.147 1.00 84.06 82 GLN A CA 1
ATOM 653 C C . GLN A 1 82 ? 0.862 -1.000 11.369 1.00 84.06 82 GLN A C 1
ATOM 655 O O . GLN A 1 82 ? -0.102 -0.250 11.480 1.00 84.06 82 GLN A O 1
ATOM 660 N N . LEU A 1 83 ? 2.119 -0.544 11.448 1.00 83.31 83 LEU A N 1
ATOM 661 C CA . LEU A 1 83 ? 2.434 0.893 11.484 1.00 83.31 83 LEU A CA 1
ATOM 662 C C . LEU A 1 83 ? 2.173 1.544 10.110 1.00 83.31 83 LEU A C 1
ATOM 664 O O . LEU A 1 83 ? 2.337 0.869 9.095 1.00 83.31 83 LEU A O 1
ATOM 668 N N . PRO A 1 84 ? 1.908 2.862 10.033 1.00 83.38 84 PRO A N 1
ATOM 669 C CA . PRO A 1 84 ? 1.749 3.561 8.753 1.00 83.38 84 PRO A CA 1
ATOM 670 C C . PRO A 1 84 ? 2.921 3.377 7.770 1.00 83.38 84 PRO A C 1
ATOM 672 O O . PRO A 1 84 ? 2.703 3.284 6.565 1.00 83.38 84 PRO A O 1
ATOM 675 N N . SER A 1 85 ? 4.161 3.249 8.263 1.00 86.94 85 SER A N 1
ATOM 676 C CA . SER A 1 85 ? 5.349 3.002 7.427 1.00 86.94 85 SER A CA 1
ATOM 677 C C . SER A 1 85 ? 5.273 1.700 6.628 1.00 86.94 85 SER A C 1
ATOM 679 O O . SER A 1 85 ? 5.805 1.638 5.524 1.00 86.94 85 SER A O 1
ATOM 681 N N . TYR A 1 86 ? 4.575 0.686 7.147 1.00 89.56 86 TYR A N 1
ATOM 682 C CA . TYR A 1 86 ? 4.369 -0.583 6.454 1.00 89.56 86 TYR A CA 1
ATOM 683 C C . TYR A 1 86 ? 3.656 -0.381 5.111 1.00 89.56 86 TYR A C 1
ATOM 685 O O . TYR A 1 86 ? 4.021 -1.006 4.120 1.00 89.56 86 TYR A O 1
ATOM 693 N N . TYR A 1 87 ? 2.680 0.532 5.073 1.00 87.38 87 TYR A N 1
ATOM 694 C CA . TYR A 1 87 ? 1.860 0.826 3.895 1.00 87.38 87 TYR A CA 1
ATOM 695 C C . TYR A 1 87 ? 2.495 1.833 2.929 1.00 87.38 87 TYR A C 1
ATOM 697 O O . TYR A 1 87 ? 2.022 1.976 1.802 1.00 87.38 87 TYR A O 1
ATOM 705 N N . LEU A 1 88 ? 3.550 2.530 3.357 1.00 89.81 88 LEU A N 1
ATOM 706 C CA . LEU A 1 88 ? 4.312 3.459 2.519 1.00 89.81 88 LEU A CA 1
ATOM 707 C C . LEU A 1 88 ? 5.492 2.781 1.813 1.00 89.81 88 LEU A C 1
ATOM 709 O O . LEU A 1 88 ? 5.959 3.281 0.791 1.00 89.81 88 LEU A O 1
ATOM 713 N N . ASP A 1 89 ? 5.971 1.655 2.342 1.00 92.50 89 ASP A N 1
ATOM 714 C CA . ASP A 1 89 ? 7.060 0.889 1.747 1.00 92.50 89 ASP A CA 1
ATOM 715 C C . ASP A 1 89 ? 6.535 -0.096 0.693 1.00 92.50 89 ASP A C 1
ATOM 717 O O . ASP A 1 89 ? 5.831 -1.064 0.995 1.00 92.50 89 ASP A O 1
ATOM 721 N N . CYS A 1 90 ? 6.909 0.132 -0.568 1.00 88.94 90 CYS A N 1
ATOM 722 C CA . CYS A 1 90 ? 6.515 -0.732 -1.674 1.00 88.94 90 CYS A CA 1
ATOM 723 C C . CYS A 1 90 ? 7.116 -2.143 -1.586 1.00 88.94 90 CYS A C 1
ATOM 725 O O . CYS A 1 90 ? 6.559 -3.055 -2.196 1.00 88.94 90 CYS A O 1
ATOM 727 N N . ALA A 1 91 ? 8.187 -2.358 -0.810 1.00 92.06 91 ALA A N 1
ATOM 728 C CA . ALA A 1 91 ? 8.762 -3.685 -0.590 1.00 92.06 91 ALA A CA 1
ATOM 729 C C . ALA A 1 91 ? 7.798 -4.631 0.147 1.00 92.06 91 ALA A C 1
ATOM 731 O O . ALA A 1 91 ? 7.885 -5.848 -0.014 1.00 92.06 91 ALA A O 1
ATOM 732 N N . ASN A 1 92 ? 6.840 -4.085 0.904 1.00 92.31 92 ASN A N 1
ATOM 733 C CA . ASN A 1 92 ? 5.813 -4.870 1.590 1.00 92.31 92 ASN A CA 1
ATOM 734 C C . ASN A 1 92 ? 4.637 -5.255 0.677 1.00 92.31 92 ASN A C 1
ATOM 736 O O . ASN A 1 92 ? 3.754 -6.009 1.089 1.00 92.31 92 ASN A O 1
ATOM 740 N 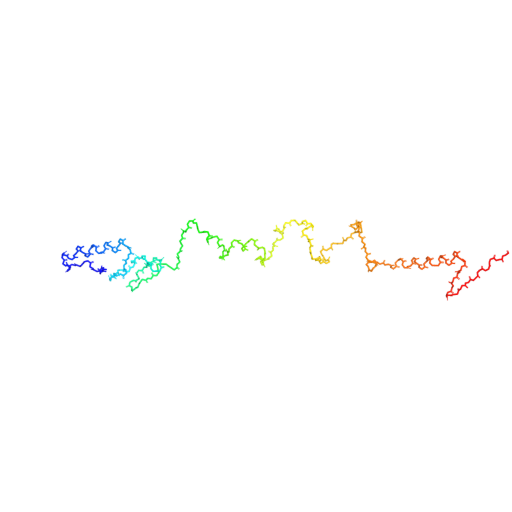N . PHE A 1 93 ? 4.602 -4.769 -0.568 1.00 91.00 93 PHE A N 1
ATOM 741 C CA . PHE A 1 93 ? 3.583 -5.166 -1.530 1.00 91.00 93 PHE A CA 1
ATOM 742 C C . PHE A 1 93 ? 3.938 -6.521 -2.158 1.00 91.00 93 PHE A C 1
ATOM 744 O O . PHE A 1 93 ? 4.744 -6.613 -3.079 1.00 91.00 93 PHE A O 1
ATOM 751 N N . THR A 1 94 ? 3.302 -7.587 -1.675 1.00 90.31 94 THR A N 1
ATOM 752 C CA . THR A 1 94 ? 3.522 -8.966 -2.155 1.00 90.31 94 THR A CA 1
ATOM 753 C C . THR A 1 94 ? 2.576 -9.390 -3.285 1.00 90.31 94 THR A C 1
ATOM 755 O O . THR A 1 94 ? 2.677 -10.502 -3.800 1.00 90.31 94 THR A O 1
ATOM 758 N N . GLY A 1 95 ? 1.631 -8.525 -3.662 1.00 89.56 95 GLY A N 1
ATOM 759 C CA . GLY A 1 95 ? 0.626 -8.797 -4.687 1.00 89.56 95 GLY A CA 1
ATOM 760 C C . GLY A 1 95 ? 1.066 -8.433 -6.108 1.00 89.56 95 GLY A C 1
ATOM 761 O O . GLY A 1 95 ? 2.199 -8.046 -6.372 1.00 89.56 95 GLY A O 1
ATOM 762 N N . THR A 1 96 ? 0.123 -8.520 -7.048 1.00 92.19 96 THR A N 1
ATOM 763 C CA . THR A 1 96 ? 0.288 -7.986 -8.410 1.00 92.19 96 THR A CA 1
ATOM 764 C C . THR A 1 96 ? -0.456 -6.662 -8.542 1.00 92.19 96 THR A C 1
ATOM 766 O O . THR A 1 96 ? -1.584 -6.522 -8.065 1.00 92.19 96 THR A O 1
ATOM 769 N N . LEU A 1 97 ? 0.152 -5.687 -9.219 1.00 91.81 97 LEU A N 1
ATOM 770 C CA . LEU A 1 97 ? -0.537 -4.461 -9.610 1.00 91.81 97 LEU A CA 1
ATOM 771 C C . LEU A 1 97 ? -1.357 -4.720 -10.874 1.00 91.81 97 LEU A C 1
ATOM 773 O O . LEU A 1 97 ? -0.821 -5.133 -11.901 1.00 91.81 97 LEU A O 1
ATOM 777 N N . ALA A 1 98 ? -2.662 -4.456 -10.810 1.00 94.81 98 ALA A N 1
ATOM 778 C CA . ALA A 1 98 ? -3.498 -4.437 -12.004 1.00 94.81 98 ALA A CA 1
ATOM 779 C C . ALA A 1 98 ? -2.962 -3.395 -13.000 1.00 94.81 98 ALA A C 1
ATOM 781 O O . ALA A 1 98 ? -2.559 -2.306 -12.592 1.00 94.81 98 ALA A O 1
ATOM 782 N N . THR A 1 99 ? -2.997 -3.699 -14.298 1.00 93.25 99 THR A N 1
ATOM 783 C CA . THR A 1 99 ? -2.399 -2.859 -15.353 1.00 93.25 99 THR A CA 1
ATOM 784 C C . THR A 1 99 ? -2.893 -1.413 -15.323 1.00 93.25 99 THR A C 1
ATOM 786 O O . THR A 1 99 ? -2.089 -0.500 -15.441 1.00 93.25 99 THR A O 1
ATOM 789 N N . GLY A 1 100 ? -4.185 -1.185 -15.065 1.00 95.75 100 GLY A N 1
ATOM 790 C CA . GLY A 1 100 ? -4.762 0.162 -14.949 1.00 95.75 100 GLY A CA 1
ATOM 791 C C . GLY A 1 100 ? -4.294 0.974 -13.732 1.00 95.75 100 GLY A C 1
ATOM 792 O O . GLY A 1 100 ? -4.572 2.165 -13.660 1.00 95.75 100 GLY A O 1
ATOM 793 N N . ARG A 1 101 ? -3.593 0.355 -12.771 1.00 94.94 101 ARG A N 1
ATOM 794 C CA . ARG A 1 101 ? -2.943 1.047 -11.643 1.00 94.94 101 ARG A CA 1
ATOM 795 C C . ARG A 1 101 ? -1.486 1.405 -11.929 1.00 94.94 101 ARG A C 1
ATOM 797 O O . ARG A 1 101 ? -0.862 2.070 -11.108 1.00 94.94 101 ARG A O 1
ATOM 804 N N . ILE A 1 102 ? -0.939 0.949 -13.054 1.00 93.31 102 ILE A N 1
ATOM 805 C CA . ILE A 1 102 ? 0.411 1.287 -13.488 1.00 93.31 102 ILE A CA 1
ATOM 806 C C . ILE A 1 102 ? 0.282 2.513 -14.403 1.00 93.31 102 ILE A C 1
ATOM 808 O O . ILE A 1 102 ? -0.330 2.405 -15.466 1.00 93.31 102 ILE A O 1
ATOM 812 N N . PRO A 1 103 ? 0.797 3.688 -14.003 1.00 93.19 103 PRO A N 1
ATOM 813 C CA . PRO A 1 103 ? 0.762 4.870 -14.855 1.00 93.19 103 PRO A CA 1
ATOM 814 C C . PRO A 1 103 ? 1.662 4.689 -16.083 1.00 93.19 103 PRO A C 1
ATOM 816 O O . PRO A 1 103 ? 2.511 3.796 -16.128 1.00 93.19 103 PRO A O 1
ATOM 819 N N . ASN A 1 104 ? 1.523 5.584 -17.063 1.00 95.38 104 ASN A N 1
ATOM 820 C CA . ASN A 1 104 ? 2.487 5.670 -18.157 1.00 95.38 104 ASN A CA 1
ATOM 821 C C . ASN A 1 104 ? 3.887 5.925 -17.582 1.00 95.38 104 ASN A C 1
ATOM 823 O O . ASN A 1 104 ? 4.074 6.822 -16.759 1.00 95.38 104 ASN A O 1
ATOM 827 N N . LEU A 1 105 ? 4.856 5.114 -18.004 1.00 92.62 105 LEU A N 1
ATOM 828 C CA . LEU A 1 105 ? 6.235 5.202 -17.543 1.00 92.62 105 LEU A CA 1
ATOM 829 C C . LEU A 1 105 ? 7.088 5.870 -18.614 1.00 92.62 105 LEU A C 1
ATOM 831 O O . LEU A 1 105 ? 7.204 5.361 -19.730 1.00 92.62 105 LEU A O 1
ATOM 835 N N . ASP A 1 106 ? 7.725 6.978 -18.255 1.00 95.81 106 ASP A N 1
ATOM 836 C CA . ASP A 1 106 ? 8.738 7.590 -19.108 1.00 95.81 106 ASP A CA 1
ATOM 837 C C . ASP A 1 106 ? 9.941 6.652 -19.251 1.00 95.81 106 ASP A C 1
ATOM 839 O O . ASP A 1 106 ? 10.375 6.028 -18.278 1.00 95.81 106 ASP A O 1
ATOM 843 N N . ALA A 1 107 ? 10.537 6.600 -20.445 1.00 92.56 107 ALA A N 1
ATOM 844 C CA . ALA A 1 107 ? 11.665 5.710 -20.738 1.00 92.56 107 ALA A CA 1
ATOM 845 C C . ALA A 1 107 ? 12.839 5.874 -19.749 1.00 92.56 107 ALA A C 1
ATOM 847 O O . ALA A 1 107 ? 13.492 4.895 -19.398 1.00 92.56 107 ALA A O 1
ATOM 848 N N . GLY A 1 108 ? 13.060 7.088 -19.228 1.00 95.62 108 GLY A N 1
ATOM 849 C CA . GLY A 1 108 ? 14.101 7.375 -18.233 1.00 95.62 108 GLY A CA 1
ATOM 850 C C . GLY A 1 108 ? 13.901 6.706 -16.865 1.00 95.62 108 GLY A C 1
ATOM 851 O O . GLY A 1 108 ? 14.822 6.706 -16.054 1.00 95.62 108 GLY A O 1
ATOM 852 N N . LYS A 1 109 ? 12.727 6.124 -16.583 1.00 94.38 109 LYS A N 1
ATOM 853 C CA . LYS A 1 109 ? 12.480 5.337 -15.361 1.00 94.38 109 LYS A CA 1
ATOM 854 C C . LYS A 1 109 ? 13.056 3.923 -15.432 1.00 94.38 109 LYS A C 1
ATOM 856 O O . LYS A 1 109 ? 13.134 3.258 -14.403 1.00 94.38 109 LYS A O 1
ATOM 861 N N . VAL A 1 110 ? 13.490 3.478 -16.610 1.00 93.88 110 VAL A N 1
ATOM 862 C CA . VAL A 1 110 ? 14.198 2.209 -16.787 1.00 93.88 110 VAL A CA 1
ATOM 863 C C . VAL A 1 110 ? 15.699 2.487 -16.773 1.00 93.88 110 VAL A C 1
ATOM 865 O O . VAL A 1 110 ? 16.290 2.827 -17.792 1.00 93.88 110 VAL A O 1
ATOM 868 N N . THR A 1 111 ? 16.315 2.386 -15.595 1.00 94.81 111 THR A N 1
ATOM 869 C CA . THR A 1 111 ? 17.738 2.717 -15.394 1.00 94.81 111 THR A CA 1
ATOM 870 C C . THR A 1 111 ? 18.654 1.497 -15.372 1.00 94.81 111 THR A C 1
ATOM 872 O O . THR A 1 111 ? 19.860 1.634 -15.564 1.00 94.81 111 THR A O 1
ATOM 875 N N . THR A 1 112 ? 18.106 0.304 -15.134 1.00 94.44 112 THR A N 1
ATOM 876 C CA . THR A 1 112 ? 18.859 -0.951 -15.007 1.00 94.44 112 THR A CA 1
ATOM 877 C C . THR A 1 112 ? 18.045 -2.146 -15.518 1.00 94.44 112 THR A C 1
ATOM 879 O O . THR A 1 112 ? 16.847 -2.037 -15.788 1.00 94.44 112 THR A O 1
ATOM 882 N N . GLY A 1 113 ? 18.703 -3.304 -15.651 1.00 93.31 113 GLY A N 1
ATOM 883 C CA . GLY A 1 113 ? 18.088 -4.557 -16.097 1.00 93.31 113 GLY A CA 1
ATOM 884 C C . GLY A 1 113 ? 18.195 -4.795 -17.606 1.00 93.31 113 GLY A C 1
ATOM 885 O O . GLY A 1 113 ? 18.961 -4.143 -18.312 1.00 93.31 113 GLY A O 1
ATOM 886 N N . SER A 1 114 ? 17.462 -5.786 -18.112 1.00 93.75 114 SER A N 1
ATOM 887 C CA . SER A 1 114 ? 17.412 -6.118 -19.540 1.00 93.75 114 SER A CA 1
ATOM 888 C C . SER A 1 114 ? 15.987 -6.454 -19.953 1.00 93.75 114 SER A C 1
ATOM 890 O O . SER A 1 114 ? 15.265 -7.139 -19.228 1.00 93.75 114 SER A O 1
ATOM 892 N N . PHE A 1 115 ? 15.587 -5.999 -21.137 1.00 94.19 115 PHE A N 1
ATOM 893 C CA . PHE A 1 115 ? 14.319 -6.400 -21.729 1.00 94.19 115 PHE A CA 1
ATOM 894 C C . PHE A 1 115 ? 14.449 -7.781 -22.369 1.00 94.19 115 PHE A C 1
ATOM 896 O O . PHE A 1 115 ? 15.386 -8.044 -23.121 1.00 94.19 115 PHE A O 1
ATOM 903 N N . SER A 1 116 ? 13.477 -8.657 -22.117 1.00 96.31 116 SER A N 1
ATOM 904 C CA . SER A 1 116 ? 13.330 -9.890 -22.893 1.00 96.31 116 SER A CA 1
ATOM 905 C C . SER A 1 116 ? 13.085 -9.555 -24.366 1.00 96.31 116 SER A C 1
ATOM 907 O O . SER A 1 116 ? 12.358 -8.603 -24.653 1.00 96.31 116 SER A O 1
ATOM 909 N N . THR A 1 117 ? 13.580 -10.375 -25.290 1.00 93.56 117 THR A N 1
ATOM 910 C CA . THR A 1 117 ? 13.455 -10.146 -26.742 1.00 93.56 117 THR A CA 1
ATOM 911 C C . THR A 1 117 ? 12.018 -9.883 -27.200 1.00 93.56 117 THR A C 1
ATOM 913 O O . THR A 1 117 ? 11.798 -8.960 -27.967 1.00 93.56 117 THR A O 1
ATOM 916 N N . GLY A 1 118 ? 11.018 -10.590 -26.658 1.00 96.19 118 GLY A N 1
ATOM 917 C CA . GLY A 1 118 ? 9.599 -10.371 -26.990 1.00 96.19 118 GLY A CA 1
ATOM 918 C C . GLY A 1 118 ? 8.999 -9.033 -26.523 1.00 96.19 118 GLY A C 1
ATOM 919 O O . GLY A 1 118 ? 7.857 -8.726 -26.855 1.00 96.19 118 GLY A O 1
ATOM 920 N N . ARG A 1 119 ? 9.729 -8.238 -25.729 1.00 95.38 119 ARG A N 1
ATOM 921 C CA . ARG A 1 119 ? 9.361 -6.860 -25.347 1.00 95.38 119 ARG A CA 1
ATOM 922 C C . ARG A 1 119 ? 10.047 -5.811 -26.220 1.00 95.38 119 ARG A C 1
ATOM 924 O O . ARG A 1 119 ? 9.676 -4.645 -26.151 1.00 95.38 119 ARG A O 1
ATOM 931 N N . ILE A 1 120 ? 11.026 -6.221 -27.024 1.00 94.19 120 ILE A N 1
ATOM 932 C CA . ILE A 1 120 ? 11.707 -5.366 -27.988 1.00 94.19 120 ILE A CA 1
ATOM 933 C C . ILE A 1 120 ? 10.990 -5.571 -29.330 1.00 94.19 120 ILE A C 1
ATOM 935 O O . ILE A 1 120 ? 11.033 -6.673 -29.875 1.00 94.19 120 ILE A O 1
ATOM 939 N N . PRO A 1 121 ? 10.280 -4.563 -29.857 1.00 93.44 121 PRO A N 1
ATOM 940 C CA . PRO A 1 121 ? 9.613 -4.689 -31.147 1.00 93.44 121 PRO A CA 1
ATOM 941 C C . PRO A 1 121 ? 10.632 -4.781 -32.290 1.00 93.44 121 PRO A C 1
ATOM 943 O O . PRO A 1 121 ? 11.800 -4.425 -32.126 1.00 93.44 121 PRO A O 1
ATOM 946 N N . ASN A 1 122 ? 10.174 -5.181 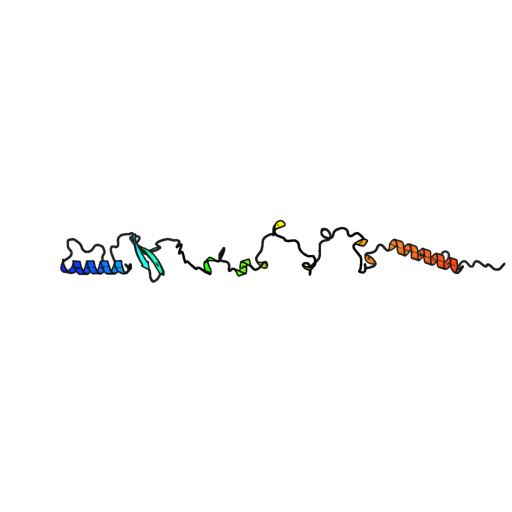-33.479 1.00 94.94 122 ASN A N 1
ATOM 947 C CA . ASN A 1 122 ? 10.990 -5.079 -34.688 1.00 94.94 122 ASN A CA 1
ATOM 948 C C . ASN A 1 122 ? 11.403 -3.615 -34.913 1.00 94.94 122 ASN A C 1
ATOM 950 O O . ASN A 1 122 ? 10.568 -2.702 -34.917 1.00 94.94 122 ASN A O 1
ATOM 954 N N . LEU A 1 123 ? 12.706 -3.403 -35.078 1.00 92.62 123 LEU A N 1
ATOM 955 C CA . LEU A 1 123 ? 13.291 -2.087 -35.291 1.00 92.62 123 LEU A CA 1
ATOM 956 C C . LEU A 1 123 ? 13.644 -1.933 -36.764 1.00 92.62 123 LEU A C 1
ATOM 958 O O . LEU A 1 123 ? 14.564 -2.575 -37.264 1.00 92.62 123 LEU A O 1
ATOM 962 N N . ASP A 1 124 ? 12.916 -1.060 -37.449 1.00 95.12 124 ASP A N 1
ATOM 963 C CA . ASP A 1 124 ? 13.277 -0.643 -38.799 1.00 95.12 124 ASP A CA 1
ATOM 964 C C . ASP A 1 124 ? 14.621 0.092 -38.761 1.00 95.12 124 ASP A C 1
ATOM 966 O O . ASP A 1 124 ? 14.885 0.850 -37.823 1.00 95.12 124 ASP A O 1
ATOM 970 N N . ALA A 1 125 ? 15.451 -0.079 -39.794 1.00 89.94 125 ALA A N 1
ATOM 971 C CA . ALA A 1 125 ? 16.808 0.473 -39.823 1.00 89.94 125 ALA A CA 1
ATOM 972 C C . ALA A 1 125 ? 16.853 1.992 -39.558 1.00 89.94 125 ALA A C 1
ATOM 974 O O . ALA A 1 125 ? 17.750 2.467 -38.873 1.00 89.94 125 ALA A O 1
ATOM 975 N N . GLY A 1 126 ? 15.845 2.747 -40.010 1.00 94.69 126 GLY A N 1
ATOM 976 C CA . GLY A 1 126 ? 15.751 4.193 -39.770 1.00 94.69 126 GLY A CA 1
ATOM 977 C C . GLY A 1 126 ? 15.533 4.600 -38.305 1.00 94.69 126 GLY A C 1
ATOM 978 O O . GLY A 1 126 ? 15.800 5.746 -37.956 1.00 94.69 126 GLY A O 1
ATOM 979 N N . LYS A 1 127 ? 15.083 3.688 -37.429 1.00 93.75 127 LYS A N 1
ATOM 980 C CA . LYS A 1 127 ? 14.987 3.933 -35.975 1.00 93.75 127 LYS A CA 1
ATOM 981 C C . LYS A 1 127 ? 16.355 3.869 -35.291 1.00 93.75 127 LYS A C 1
ATOM 983 O O . LYS A 1 127 ? 16.490 4.335 -34.163 1.00 93.75 127 LYS A O 1
ATOM 988 N N . ILE A 1 128 ? 17.360 3.311 -35.967 1.00 93.69 128 ILE A N 1
ATOM 989 C CA . ILE A 1 128 ? 18.747 3.283 -35.514 1.00 93.69 128 ILE A CA 1
ATOM 990 C C . ILE A 1 128 ? 19.498 4.409 -36.221 1.00 93.69 128 ILE A C 1
ATOM 992 O O . ILE A 1 128 ? 20.016 4.251 -37.321 1.00 93.69 128 ILE A O 1
ATOM 996 N N . THR A 1 129 ? 19.527 5.580 -35.593 1.00 94.19 129 THR A N 1
ATOM 997 C CA . THR A 1 129 ? 20.123 6.789 -36.182 1.00 94.19 129 THR A CA 1
ATOM 998 C C . THR A 1 129 ? 21.578 7.010 -35.771 1.00 94.19 129 THR A C 1
ATOM 1000 O O . THR A 1 129 ? 22.255 7.858 -36.347 1.00 94.19 129 THR A O 1
ATOM 1003 N N . SER A 1 130 ? 22.068 6.274 -34.770 1.00 92.62 130 SER A N 1
ATOM 1004 C CA . SER A 1 130 ? 23.443 6.369 -34.271 1.00 92.62 130 SER A CA 1
ATOM 1005 C C . SER A 1 130 ? 23.882 5.097 -33.530 1.00 92.62 130 SER A C 1
ATOM 1007 O O . SER A 1 130 ? 23.065 4.218 -33.248 1.00 92.62 130 SER A O 1
ATOM 1009 N N . GLY A 1 131 ? 25.180 5.007 -33.217 1.00 91.50 131 GLY A N 1
ATOM 1010 C CA . GLY A 1 131 ? 25.817 3.850 -32.578 1.00 91.50 131 GLY A CA 1
ATOM 1011 C C . GLY A 1 131 ? 26.563 2.944 -33.564 1.00 91.50 131 GLY A C 1
ATOM 1012 O O . GLY A 1 131 ? 26.655 3.243 -34.752 1.00 91.50 131 GLY A O 1
ATOM 1013 N N . THR A 1 132 ? 27.104 1.831 -33.060 1.00 90.62 132 THR A N 1
ATOM 1014 C CA . THR A 1 132 ? 27.887 0.871 -33.854 1.00 90.62 132 THR A CA 1
ATOM 1015 C C . THR A 1 132 ? 27.365 -0.542 -33.637 1.00 90.62 132 THR A C 1
ATOM 1017 O O . THR A 1 132 ? 27.282 -1.010 -32.501 1.00 90.62 132 THR A O 1
ATOM 1020 N N . PHE A 1 133 ? 27.072 -1.254 -34.724 1.00 91.06 133 PHE A N 1
ATOM 1021 C CA . PHE A 1 133 ? 26.873 -2.699 -34.680 1.00 91.06 133 PHE A CA 1
ATOM 1022 C C . PHE A 1 133 ? 28.217 -3.408 -34.822 1.00 91.06 133 PHE A C 1
ATOM 1024 O O . PHE A 1 133 ? 28.993 -3.111 -35.728 1.00 91.06 133 PHE A O 1
ATOM 1031 N N . GLY A 1 134 ? 28.494 -4.366 -33.937 1.00 92.00 134 GLY A N 1
ATOM 1032 C CA . GLY A 1 134 ? 29.647 -5.247 -34.107 1.00 92.00 134 GLY A CA 1
ATOM 1033 C C . GLY A 1 134 ? 29.509 -6.071 -35.388 1.00 92.00 134 GLY A C 1
ATOM 1034 O O . GLY A 1 134 ? 28.411 -6.514 -35.721 1.00 92.00 134 GLY A O 1
ATOM 1035 N N . THR A 1 135 ? 30.618 -6.324 -36.080 1.00 86.75 135 THR A N 1
ATOM 1036 C CA . THR A 1 135 ? 30.648 -7.084 -37.344 1.00 86.75 135 THR A CA 1
ATOM 1037 C C . THR A 1 135 ? 29.995 -8.462 -37.236 1.00 86.75 135 THR A C 1
ATOM 1039 O O . THR A 1 135 ? 29.343 -8.898 -38.173 1.00 86.75 135 THR A O 1
ATOM 1042 N N . SER A 1 136 ? 30.062 -9.116 -36.071 1.00 89.81 136 SER A N 1
ATOM 1043 C CA . SER A 1 136 ? 29.398 -10.404 -35.807 1.00 89.81 136 SER A CA 1
ATOM 1044 C C . SER A 1 136 ? 27.864 -10.350 -35.777 1.00 89.81 136 SER A C 1
ATOM 1046 O O . SER A 1 136 ? 27.218 -11.394 -35.737 1.00 89.81 136 SER A O 1
ATOM 1048 N N . ARG A 1 137 ? 27.268 -9.152 -35.725 1.00 89.12 137 ARG A N 1
ATOM 1049 C CA . ARG A 1 137 ? 25.813 -8.927 -35.801 1.00 89.12 137 ARG A CA 1
ATOM 1050 C C . ARG A 1 137 ? 25.351 -8.546 -37.204 1.00 89.12 137 ARG A C 1
ATOM 1052 O O . ARG A 1 137 ? 24.150 -8.434 -37.422 1.00 89.12 137 ARG A O 1
ATOM 1059 N N . LEU A 1 138 ? 26.287 -8.329 -38.122 1.00 87.50 138 LEU A N 1
ATOM 1060 C CA . LEU A 1 138 ? 26.012 -7.991 -39.507 1.00 87.50 138 LEU A CA 1
ATOM 1061 C C . LEU A 1 138 ? 26.253 -9.231 -40.362 1.00 87.50 138 LEU A C 1
ATOM 1063 O O . LEU A 1 138 ? 27.275 -9.902 -40.224 1.00 87.50 138 LEU A O 1
ATOM 1067 N N . ASP A 1 139 ? 25.327 -9.526 -41.268 1.00 85.19 139 ASP A N 1
ATOM 1068 C CA . ASP A 1 139 ? 25.597 -10.502 -42.315 1.00 85.19 139 ASP A CA 1
ATOM 1069 C C . ASP A 1 139 ? 26.577 -9.886 -43.324 1.00 85.19 139 ASP A C 1
ATOM 1071 O O . ASP A 1 139 ? 26.212 -9.075 -44.176 1.00 85.19 139 ASP A O 1
ATOM 1075 N N . MET A 1 140 ? 27.855 -10.236 -43.186 1.00 83.38 140 MET A N 1
ATOM 1076 C CA . MET A 1 140 ? 28.929 -9.720 -44.032 1.00 83.38 140 MET A CA 1
ATOM 1077 C C . MET A 1 140 ? 29.161 -10.552 -45.300 1.00 83.38 140 MET A C 1
ATOM 1079 O O . MET A 1 140 ? 30.068 -10.221 -46.070 1.00 83.38 140 MET A O 1
ATOM 1083 N N . ASN A 1 141 ? 28.369 -11.601 -45.559 1.00 79.44 141 ASN A N 1
ATOM 1084 C CA . ASN A 1 141 ? 28.593 -12.494 -46.704 1.00 79.44 141 ASN A CA 1
ATOM 1085 C C . ASN A 1 141 ? 28.575 -11.740 -48.047 1.00 79.44 141 ASN A C 1
ATOM 1087 O O . ASN A 1 141 ? 29.387 -12.020 -48.929 1.00 79.44 141 ASN A O 1
ATOM 1091 N N . GLY A 1 142 ? 27.735 -10.707 -48.175 1.00 72.25 142 GLY A N 1
ATOM 1092 C CA . GLY A 1 142 ? 27.719 -9.840 -49.356 1.00 72.25 142 GLY A CA 1
ATOM 1093 C C . GLY A 1 142 ? 28.993 -9.000 -49.531 1.00 72.25 142 GLY A C 1
ATOM 1094 O O . GLY A 1 142 ? 29.413 -8.745 -50.653 1.00 72.25 142 GLY A O 1
ATOM 1095 N N . ILE A 1 143 ? 29.658 -8.589 -48.448 1.00 76.94 143 ILE A N 1
ATOM 1096 C CA . ILE A 1 143 ? 30.871 -7.750 -48.498 1.00 76.94 143 ILE A CA 1
ATOM 1097 C C . ILE A 1 143 ? 32.109 -8.595 -48.835 1.00 76.94 143 ILE A C 1
ATOM 1099 O O . ILE A 1 143 ? 32.956 -8.159 -49.614 1.00 76.94 143 ILE A O 1
ATOM 1103 N N . ALA A 1 144 ? 32.196 -9.825 -48.317 1.00 71.19 144 ALA A N 1
ATOM 1104 C CA . ALA A 1 144 ? 33.284 -10.753 -48.640 1.00 71.19 144 ALA A CA 1
ATOM 1105 C C . ALA A 1 144 ? 33.328 -11.105 -50.142 1.00 71.19 144 ALA A C 1
ATOM 1107 O O . ALA A 1 144 ? 34.408 -11.180 -50.728 1.00 71.19 144 ALA A O 1
ATOM 1108 N N . GLY A 1 145 ? 32.161 -11.235 -50.787 1.00 73.12 145 GLY A N 1
ATOM 1109 C CA . GLY A 1 145 ? 32.065 -11.420 -52.239 1.00 73.12 145 GLY A CA 1
ATOM 1110 C C . GLY A 1 145 ? 32.640 -10.241 -53.035 1.00 73.12 145 GLY A C 1
ATOM 1111 O O . GLY A 1 145 ? 33.378 -10.447 -53.999 1.00 73.12 145 GLY A O 1
ATOM 1112 N N . HIS A 1 146 ? 32.391 -9.003 -52.595 1.00 81.81 146 HIS A N 1
ATOM 1113 C CA . HIS A 1 146 ? 32.982 -7.815 -53.218 1.00 81.81 146 HIS A CA 1
ATOM 1114 C C . HIS A 1 146 ? 34.510 -7.781 -53.079 1.00 81.81 146 HIS A C 1
ATOM 1116 O O . HIS A 1 146 ? 35.186 -7.398 -54.028 1.00 81.81 146 HIS A O 1
ATOM 1122 N N . ALA A 1 147 ? 35.077 -8.224 -51.951 1.00 82.62 147 ALA A N 1
ATOM 1123 C CA . ALA A 1 147 ? 36.531 -8.267 -51.764 1.00 82.62 147 ALA A CA 1
ATOM 1124 C C . ALA A 1 147 ? 37.233 -9.199 -52.774 1.00 82.62 147 ALA A C 1
ATOM 1126 O O . ALA A 1 147 ? 38.270 -8.835 -53.330 1.00 82.62 147 ALA A O 1
ATOM 1127 N N . ALA A 1 148 ? 36.645 -10.365 -53.067 1.00 83.06 148 ALA A N 1
ATOM 1128 C CA . ALA A 1 148 ? 37.165 -11.290 -54.077 1.00 83.06 148 ALA A CA 1
ATOM 1129 C C . ALA A 1 148 ? 37.096 -10.703 -55.501 1.00 83.06 148 ALA A C 1
ATOM 1131 O O . ALA A 1 148 ? 38.038 -10.842 -56.281 1.00 83.06 148 ALA A O 1
ATOM 1132 N N . ILE A 1 149 ? 36.008 -9.997 -55.826 1.00 85.44 149 ILE A N 1
ATOM 1133 C CA . ILE A 1 149 ? 35.856 -9.288 -57.106 1.00 85.44 149 ILE A CA 1
ATOM 1134 C C . ILE A 1 149 ? 36.891 -8.160 -57.226 1.00 85.44 149 ILE A C 1
ATOM 1136 O O . ILE A 1 149 ? 37.543 -8.041 -58.261 1.00 85.44 149 ILE A O 1
ATOM 1140 N N . ILE A 1 150 ? 37.091 -7.371 -56.166 1.00 87.06 150 ILE A N 1
ATOM 1141 C CA . ILE A 1 150 ? 38.091 -6.292 -56.118 1.00 87.06 150 ILE A CA 1
ATOM 1142 C C . ILE A 1 150 ? 39.503 -6.844 -56.359 1.00 87.06 150 ILE A C 1
ATOM 1144 O O . ILE 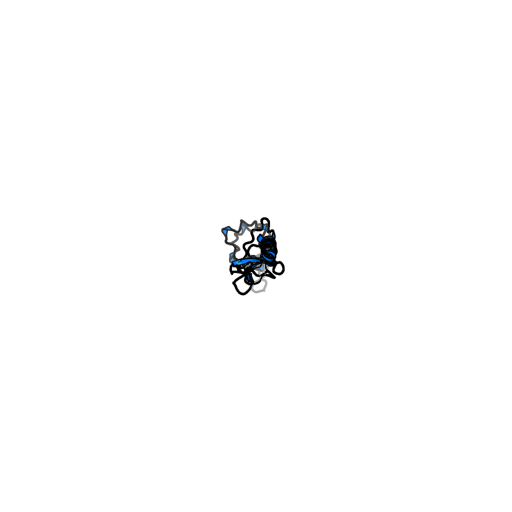A 1 150 ? 40.261 -6.259 -57.130 1.00 87.06 150 ILE A O 1
ATOM 1148 N N . ALA A 1 151 ? 39.854 -7.986 -55.758 1.00 85.69 151 ALA A N 1
ATOM 1149 C CA . ALA A 1 151 ? 41.141 -8.639 -55.996 1.00 85.69 151 ALA A CA 1
ATOM 1150 C C . ALA A 1 151 ? 41.328 -9.018 -57.475 1.00 85.69 151 ALA A C 1
ATOM 1152 O O . ALA A 1 151 ? 42.366 -8.712 -58.059 1.00 85.69 151 ALA A O 1
ATOM 1153 N N . LYS A 1 152 ? 40.298 -9.593 -58.111 1.00 84.25 152 LYS A N 1
ATOM 1154 C CA . LYS A 1 152 ? 40.340 -9.942 -59.539 1.00 84.25 152 LYS A CA 1
ATOM 1155 C C . LYS A 1 152 ? 40.440 -8.709 -60.440 1.00 84.25 152 LYS A C 1
ATOM 1157 O O . LYS A 1 152 ? 41.191 -8.720 -61.405 1.00 84.25 152 LYS A O 1
ATOM 1162 N N . ILE A 1 153 ? 39.741 -7.624 -60.110 1.00 87.44 153 ILE A N 1
ATOM 1163 C CA . ILE A 1 153 ? 39.855 -6.348 -60.833 1.00 87.44 153 ILE A CA 1
ATOM 1164 C C . ILE A 1 153 ? 41.289 -5.805 -60.755 1.00 87.44 153 ILE A C 1
ATOM 1166 O O . ILE A 1 153 ? 41.836 -5.390 -61.773 1.00 87.44 153 ILE A O 1
ATOM 1170 N N . ASN A 1 154 ? 41.921 -5.849 -59.579 1.00 84.62 154 ASN A N 1
ATOM 1171 C CA . ASN A 1 154 ? 43.313 -5.425 -59.421 1.00 84.62 154 ASN A CA 1
ATOM 1172 C C . ASN A 1 154 ? 44.285 -6.292 -60.238 1.00 84.62 154 ASN A C 1
ATOM 1174 O O . ASN A 1 154 ? 45.240 -5.761 -60.800 1.00 84.62 154 ASN A O 1
ATOM 1178 N N . GLU A 1 155 ? 44.047 -7.601 -60.333 1.00 87.12 155 GLU A N 1
ATOM 1179 C CA . GLU A 1 155 ? 44.815 -8.498 -61.209 1.00 87.12 155 GLU A CA 1
ATOM 1180 C C . GLU A 1 155 ? 44.691 -8.093 -62.688 1.00 87.12 155 GLU A C 1
ATOM 1182 O O . GLU A 1 155 ? 45.703 -7.991 -63.382 1.00 87.12 155 GLU A O 1
ATOM 1187 N N . LEU A 1 156 ? 43.474 -7.784 -63.159 1.00 82.31 156 LEU A N 1
ATOM 1188 C CA . LEU A 1 156 ? 43.249 -7.309 -64.530 1.00 82.31 156 LEU A CA 1
ATOM 1189 C C . LEU A 1 156 ? 43.946 -5.970 -64.813 1.00 82.31 156 LEU A C 1
ATOM 1191 O O . LEU A 1 156 ? 44.588 -5.834 -65.847 1.00 82.31 156 LEU A O 1
ATOM 1195 N N . ILE A 1 157 ? 43.837 -4.988 -63.912 1.00 84.75 157 ILE A N 1
ATOM 1196 C CA . ILE A 1 157 ? 44.430 -3.648 -64.100 1.00 84.75 157 ILE A CA 1
ATOM 1197 C C . ILE A 1 157 ? 45.951 -3.722 -64.227 1.00 84.75 157 ILE A C 1
ATOM 1199 O O . ILE A 1 157 ? 46.552 -2.991 -65.008 1.00 84.75 157 ILE A O 1
ATOM 1203 N N . ASN A 1 158 ? 46.575 -4.606 -63.454 1.00 82.44 158 ASN A N 1
ATOM 1204 C CA . ASN A 1 158 ? 48.023 -4.749 -63.449 1.00 82.44 158 ASN A CA 1
ATOM 1205 C C . ASN A 1 158 ? 48.531 -5.700 -64.545 1.00 82.44 158 ASN A C 1
ATOM 1207 O O . ASN A 1 158 ? 49.689 -6.107 -64.473 1.00 82.44 158 ASN A O 1
ATOM 1211 N N . ASN A 1 159 ? 47.679 -6.085 -65.512 1.00 77.00 159 ASN A N 1
ATOM 1212 C CA . ASN A 1 159 ? 47.951 -7.099 -66.542 1.00 77.00 159 ASN A CA 1
ATOM 1213 C C . ASN A 1 159 ? 48.566 -8.390 -65.977 1.00 77.00 159 ASN A C 1
ATOM 1215 O O . ASN A 1 159 ? 49.277 -9.118 -66.660 1.00 77.00 159 ASN A O 1
ATOM 1219 N N . ARG A 1 160 ? 48.281 -8.673 -64.707 1.00 75.56 160 ARG A N 1
ATOM 1220 C CA . ARG A 1 160 ? 48.840 -9.770 -63.929 1.00 75.56 160 ARG A CA 1
ATOM 1221 C C . ARG A 1 160 ? 47.685 -10.697 -63.627 1.00 75.56 160 ARG A C 1
ATOM 1223 O O . ARG A 1 160 ? 47.155 -10.725 -62.517 1.00 75.56 160 ARG A O 1
ATOM 1230 N N . PHE A 1 161 ? 47.213 -11.375 -64.667 1.00 79.00 161 PHE A N 1
ATOM 1231 C CA . PHE A 1 161 ? 46.083 -12.272 -64.518 1.00 79.00 161 PHE A CA 1
ATOM 1232 C C . PHE A 1 161 ? 46.567 -13.573 -63.885 1.00 79.00 161 PHE A C 1
ATOM 1234 O O . PHE A 1 161 ? 47.229 -14.384 -64.529 1.00 79.00 161 PHE A O 1
ATOM 1241 N N . THR A 1 162 ? 46.244 -13.773 -62.611 1.00 71.88 162 THR A N 1
ATOM 1242 C CA . THR A 1 162 ? 46.632 -14.988 -61.894 1.00 71.88 162 THR A CA 1
ATOM 1243 C C . THR A 1 162 ? 45.556 -16.059 -62.074 1.00 71.88 162 THR A C 1
ATOM 1245 O O . THR A 1 162 ? 44.402 -15.890 -61.659 1.00 71.88 162 THR A O 1
ATOM 1248 N N . VAL A 1 163 ? 45.921 -17.197 -62.664 1.00 75.62 163 VAL A N 1
ATOM 1249 C CA . VAL A 1 163 ? 45.055 -18.378 -62.809 1.00 75.62 163 VAL A CA 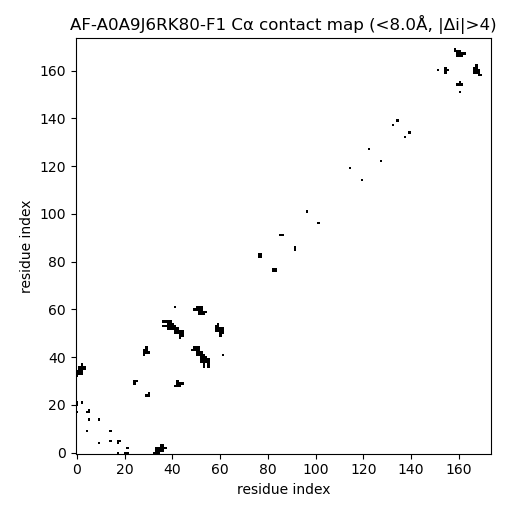1
ATOM 1250 C C . VAL A 1 163 ? 45.618 -19.494 -61.944 1.00 75.62 163 VAL A C 1
ATOM 1252 O O . VAL A 1 163 ? 46.765 -19.891 -62.110 1.00 75.62 163 VAL A O 1
ATOM 1255 N N . ASN A 1 164 ? 44.821 -20.000 -60.998 1.00 73.50 164 ASN A N 1
ATOM 1256 C CA . ASN A 1 164 ? 45.212 -21.094 -60.095 1.00 73.50 164 ASN A CA 1
ATOM 1257 C C . ASN A 1 164 ? 46.550 -20.864 -59.356 1.00 73.50 164 ASN A C 1
ATOM 1259 O O . ASN A 1 164 ? 47.282 -21.810 -59.081 1.00 73.50 164 ASN A O 1
ATOM 1263 N N . GLY A 1 165 ? 46.864 -19.606 -59.028 1.00 71.50 165 GLY A N 1
ATOM 1264 C CA . GLY A 1 165 ? 48.086 -19.230 -58.309 1.00 71.50 165 GLY A CA 1
ATOM 1265 C C . GLY A 1 165 ? 49.315 -18.984 -59.191 1.00 71.50 165 GLY A C 1
ATOM 1266 O O . GLY A 1 165 ? 50.387 -18.735 -58.651 1.00 71.50 165 GLY A O 1
ATOM 1267 N N . SER A 1 166 ? 49.183 -19.031 -60.520 1.00 76.88 166 SER A N 1
ATOM 1268 C CA . SER A 1 166 ? 50.258 -18.705 -61.467 1.00 76.88 166 SER A CA 1
ATOM 1269 C C . SER A 1 166 ? 49.911 -17.469 -62.290 1.00 76.88 166 SER A C 1
ATOM 1271 O O . SER A 1 166 ? 48.783 -17.343 -62.768 1.00 76.88 166 SER A O 1
ATOM 1273 N N . GLU A 1 167 ? 50.870 -16.558 -62.444 1.00 79.44 167 GLU A N 1
ATOM 1274 C CA . GLU A 1 167 ? 50.720 -15.364 -63.280 1.00 79.44 167 GLU A CA 1
ATOM 1275 C C . GLU A 1 167 ? 50.784 -15.753 -64.759 1.00 79.44 167 GLU A C 1
ATOM 1277 O O . GLU A 1 167 ? 51.690 -16.467 -65.188 1.00 79.44 167 GLU A O 1
ATOM 1282 N N . LEU A 1 168 ? 49.796 -15.306 -65.532 1.00 73.75 168 LEU A N 1
ATOM 1283 C CA . LEU A 1 168 ? 49.811 -15.378 -66.984 1.00 73.75 168 LEU A CA 1
ATOM 1284 C C . LEU A 1 168 ? 50.355 -14.047 -67.523 1.00 73.75 168 LEU A C 1
ATOM 1286 O O . LEU A 1 168 ? 49.636 -13.048 -67.496 1.00 73.75 168 LEU A O 1
ATOM 1290 N N . ASP A 1 169 ? 51.599 -14.037 -68.008 1.00 72.44 169 ASP A N 1
ATOM 1291 C CA . ASP A 1 169 ? 52.167 -12.886 -68.721 1.00 72.44 169 ASP A CA 1
ATOM 1292 C C . ASP A 1 169 ? 51.528 -12.777 -70.110 1.00 72.44 169 ASP A C 1
ATOM 1294 O O . ASP A 1 169 ? 51.663 -13.667 -70.953 1.00 72.44 169 ASP A O 1
ATOM 1298 N N . ILE A 1 170 ? 50.827 -11.673 -70.355 1.00 67.44 170 ILE A N 1
ATOM 1299 C CA . ILE A 1 170 ? 50.354 -11.312 -71.690 1.00 67.44 170 ILE A CA 1
ATOM 1300 C C . ILE A 1 170 ? 51.399 -10.358 -72.267 1.00 67.44 170 ILE A C 1
ATOM 1302 O O . ILE A 1 170 ? 51.354 -9.158 -72.005 1.00 67.44 170 ILE A O 1
ATOM 1306 N N . ASP A 1 171 ? 52.374 -10.889 -73.005 1.00 68.31 171 ASP A N 1
ATOM 1307 C CA . ASP A 1 171 ? 53.329 -10.064 -73.747 1.00 68.31 171 ASP A CA 1
ATOM 1308 C C . ASP A 1 171 ? 52.574 -9.249 -74.807 1.00 68.31 171 ASP A C 1
ATOM 1310 O O . ASP A 1 171 ? 51.982 -9.796 -75.739 1.00 68.31 171 ASP A O 1
ATOM 1314 N N . THR A 1 172 ? 52.549 -7.930 -74.629 1.00 67.44 172 THR A N 1
ATOM 1315 C CA . THR A 1 172 ? 51.917 -6.989 -75.560 1.00 67.44 172 THR A CA 1
ATOM 1316 C C . THR A 1 172 ? 52.919 -6.337 -76.512 1.00 67.44 172 THR A C 1
ATOM 1318 O O . THR A 1 172 ? 52.581 -5.325 -77.127 1.00 67.44 172 THR A O 1
ATOM 1321 N N . SER A 1 173 ? 54.154 -6.841 -76.613 1.00 74.81 173 SER A N 1
ATOM 1322 C CA . SER A 1 173 ? 55.125 -6.334 -77.584 1.00 74.81 173 SER A CA 1
ATOM 1323 C C . SER A 1 173 ? 54.743 -6.768 -79.007 1.00 74.81 173 SER A C 1
ATOM 1325 O O . SER A 1 173 ? 54.944 -7.906 -79.426 1.00 74.81 173 SER A O 1
ATOM 1327 N N . VAL A 1 174 ? 54.143 -5.830 -79.746 1.00 57.88 174 VAL A N 1
ATOM 1328 C CA . VAL A 1 174 ? 53.991 -5.864 -81.209 1.00 57.88 174 VAL A CA 1
ATOM 1329 C C . VAL A 1 174 ? 54.898 -4.806 -81.812 1.00 57.88 174 VAL A C 1
ATOM 1331 O O . VAL A 1 174 ? 54.937 -3.692 -81.238 1.00 57.88 174 VAL A O 1
#

Solvent-accessible surface area (backbone atoms only — not comparable to full-atom values): 11525 Å² total; per-residue (Å²): 84,58,60,72,55,71,48,98,83,51,54,74,84,52,42,58,57,48,50,53,52,51,54,50,31,61,74,64,33,49,60,90,76,46,39,74,61,64,60,73,44,65,29,63,39,80,87,79,73,39,61,26,25,29,74,62,84,51,79,38,74,64,61,99,72,82,88,74,87,59,96,77,47,80,76,70,63,32,65,94,81,37,61,71,65,57,80,72,40,72,86,68,60,84,76,82,82,57,70,92,76,55,72,92,76,62,74,82,76,65,82,75,88,81,81,57,69,94,76,56,73,93,76,58,71,82,79,60,82,74,88,82,83,58,71,92,80,49,89,53,67,72,56,56,55,49,53,56,52,52,54,53,52,53,24,56,74,67,58,42,42,64,58,98,89,41,74,48,82,71,85,79,88,124

Organism: NCBI:txid2950436

Radius of gyration: 50.39 Å; Cα contacts (8 Å, |Δi|>4): 105; chains: 1; bounding box: 91×31×148 Å

Mean predicted aligned error: 13.69 Å

Secondary structure (DSSP, 8-state):
-BTTPSPTTS-HHHHHHHHHHHHHHHHHT--TT-BSPPTT-EEEETTTTEEEEE-SSSEEES-S------TT-TTTT-GGG--HHHHH-GGG--SPPPGGGSPPPPGGG--SS---GGGS----GGG--S----GGGS--HHHHHHHHHHHHHHHHHTTEEEETTEEEE-----

Sequence (174 aa):
MDWSLPSLSSAYANFKDLFKSRDEELGKMDFTGATNLPAGFIQYNRTNKRWEEWNGTAWAELEAEFAIKVANAVTADKLNNQLPSYYLDCANFTGTLATGRIPNLDAGKVTTGSFSTGRIPNLDAGKITSGTFGTSRLDMNGIAGHAAIIAKINELINNRFTVNGSELDIDTSV